Protein AF-A0A238BL54-F1 (afdb_monomer_lite)

Foldseek 3Di:
DDDPPPPDDDDDDDDDPPPDVLVVLLVVQCVVLVVLVVVLVVQVCVVVVDPDDPDDSVVSVVSSVVSSVVSSVVD

Structure (mmCIF, N/CA/C/O backbone):
data_AF-A0A238BL54-F1
#
_entry.id   AF-A0A238BL54-F1
#
loop_
_atom_site.group_PDB
_atom_site.id
_atom_site.type_symbol
_atom_site.label_atom_id
_atom_site.label_alt_id
_atom_site.label_comp_id
_atom_site.label_asym_id
_atom_site.label_entity_id
_atom_site.label_seq_id
_atom_site.pdbx_PDB_ins_code
_atom_site.Cartn_x
_atom_site.Cartn_y
_atom_site.Cartn_z
_atom_site.occupancy
_atom_site.B_iso_or_equiv
_atom_site.auth_seq_id
_atom_site.auth_comp_id
_atom_site.auth_asym_id
_atom_site.auth_atom_id
_atom_site.pdbx_PDB_model_num
ATOM 1 N N . MET A 1 1 ? -7.465 29.485 1.339 1.00 41.81 1 MET A N 1
ATOM 2 C CA . MET A 1 1 ? -8.314 29.881 0.198 1.00 41.81 1 MET A CA 1
ATOM 3 C C . MET A 1 1 ? -7.420 29.681 -1.011 1.00 41.81 1 MET A C 1
ATOM 5 O O . MET A 1 1 ? -6.462 30.418 -1.110 1.00 41.81 1 MET A O 1
ATOM 9 N N . GLY A 1 2 ? -7.487 28.635 -1.816 1.00 51.97 2 GLY A N 1
ATOM 10 C CA . GLY A 1 2 ? -8.562 27.708 -2.117 1.00 51.97 2 GLY A CA 1
ATOM 11 C C . GLY A 1 2 ? -8.589 27.630 -3.636 1.00 51.97 2 GLY A C 1
ATOM 12 O O . GLY A 1 2 ? -9.489 28.208 -4.221 1.00 51.97 2 GLY A O 1
ATOM 13 N N . ASP A 1 3 ? -7.585 26.992 -4.239 1.00 47.84 3 ASP A N 1
ATOM 14 C CA . ASP A 1 3 ? -7.580 26.701 -5.673 1.00 47.84 3 ASP A CA 1
ATOM 15 C C . ASP A 1 3 ? -7.882 25.217 -5.840 1.00 47.84 3 ASP A C 1
ATOM 17 O O . ASP A 1 3 ? -7.026 24.338 -5.771 1.00 47.84 3 ASP A O 1
ATOM 21 N N . ASN A 1 4 ? -9.187 24.976 -5.908 1.00 63.00 4 ASN A N 1
ATOM 22 C CA . ASN A 1 4 ? -9.794 23.792 -6.474 1.00 63.00 4 ASN A CA 1
ATOM 23 C C . ASN A 1 4 ? -9.573 23.896 -7.991 1.00 63.00 4 ASN A C 1
ATOM 25 O O . ASN A 1 4 ? -10.359 24.549 -8.675 1.00 63.00 4 ASN A O 1
ATOM 29 N N . ASP A 1 5 ? -8.455 23.348 -8.476 1.00 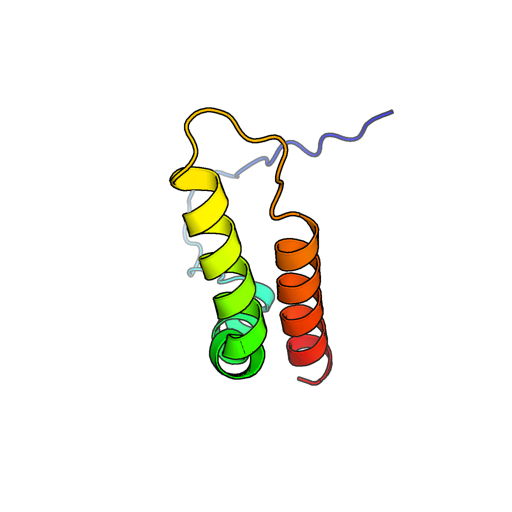49.00 5 ASP A N 1
ATOM 30 C CA . ASP A 1 5 ? -8.215 23.157 -9.908 1.00 49.00 5 ASP A CA 1
ATOM 31 C C . ASP A 1 5 ? -9.099 21.995 -10.369 1.00 49.00 5 ASP A C 1
ATOM 33 O O . ASP A 1 5 ? -8.752 20.814 -10.315 1.00 49.00 5 ASP A O 1
ATOM 37 N N . GLU A 1 6 ? -10.332 22.372 -10.682 1.00 52.41 6 GLU A N 1
ATOM 38 C CA . GLU A 1 6 ? -11.341 21.554 -11.321 1.00 52.41 6 GLU A CA 1
ATOM 39 C C . GLU A 1 6 ? -10.765 21.005 -12.629 1.00 52.41 6 GLU A C 1
ATOM 41 O O . GLU A 1 6 ? -10.529 21.748 -13.585 1.00 52.41 6 GLU A O 1
ATOM 46 N N . GLY A 1 7 ? -10.533 19.688 -12.638 1.00 51.91 7 GLY A N 1
ATOM 47 C CA . GLY A 1 7 ? -10.085 18.915 -13.788 1.00 51.91 7 GLY A CA 1
ATOM 48 C C . GLY A 1 7 ? -10.985 19.155 -14.993 1.00 51.91 7 GLY A C 1
ATOM 49 O O . GLY A 1 7 ? -11.999 18.487 -15.190 1.00 51.91 7 GLY A O 1
ATOM 50 N N . THR A 1 8 ? -10.592 20.124 -15.810 1.00 41.78 8 THR A N 1
ATOM 51 C CA . THR A 1 8 ? -11.178 20.385 -17.116 1.00 41.78 8 THR A CA 1
ATOM 52 C C . THR A 1 8 ? -10.615 19.343 -18.070 1.00 41.78 8 THR A C 1
ATOM 54 O O . THR A 1 8 ? -9.502 19.488 -18.568 1.00 41.78 8 THR A O 1
ATOM 57 N N . GLN A 1 9 ? -11.375 18.273 -18.300 1.00 54.34 9 GLN A N 1
ATOM 58 C CA . GLN A 1 9 ? -11.097 17.304 -19.358 1.00 54.34 9 GLN A CA 1
ATOM 59 C C . GLN A 1 9 ? -11.495 17.920 -20.716 1.00 54.34 9 GLN A C 1
ATOM 61 O O . GLN A 1 9 ? -12.681 18.203 -20.920 1.00 54.34 9 GLN A O 1
ATOM 66 N N . PRO A 1 10 ? -10.551 18.172 -21.645 1.00 52.56 10 PRO A N 1
ATOM 67 C CA . PRO A 1 10 ? -10.873 18.633 -22.994 1.00 52.56 10 PRO A CA 1
ATOM 68 C C . PRO A 1 10 ? -11.510 17.503 -23.826 1.00 52.56 10 PRO A C 1
ATOM 70 O O . PRO A 1 10 ? -11.363 16.329 -23.485 1.00 52.56 10 PRO A O 1
ATOM 73 N N . PRO A 1 11 ? -12.248 17.826 -24.907 1.00 46.22 11 PRO A N 1
ATOM 74 C CA . PRO A 1 11 ? -12.995 16.841 -25.680 1.00 46.22 11 PRO A CA 1
ATOM 75 C C . PRO A 1 11 ? -12.065 15.901 -26.457 1.00 46.22 11 PRO A C 1
ATOM 77 O O . PRO A 1 11 ? -11.190 16.353 -27.193 1.00 46.22 11 PRO A O 1
ATOM 80 N N . ALA A 1 12 ? -12.332 14.603 -26.307 1.00 59.97 12 ALA A N 1
ATOM 81 C CA . ALA A 1 12 ? -11.647 13.483 -26.941 1.00 59.97 12 ALA A CA 1
ATOM 82 C C . ALA A 1 12 ? -11.468 13.671 -28.458 1.00 59.97 12 ALA A C 1
ATOM 84 O O . ALA A 1 12 ? -12.444 13.742 -29.213 1.00 59.97 12 ALA A O 1
ATOM 85 N N . GLY A 1 13 ? -10.213 13.704 -28.897 1.00 47.00 13 GLY A N 1
ATOM 86 C CA . GLY A 1 13 ? -9.823 13.734 -30.301 1.00 47.00 13 GLY A CA 1
ATOM 87 C C . GLY A 1 13 ? -8.352 13.357 -30.443 1.00 47.00 13 GLY A C 1
ATOM 88 O O . GLY A 1 13 ? -7.497 14.196 -30.192 1.00 47.00 13 GLY A O 1
ATOM 89 N N . ASP A 1 14 ? -8.097 12.101 -30.828 1.00 53.47 14 ASP A N 1
ATOM 90 C CA . ASP A 1 14 ? -6.777 11.516 -31.132 1.00 53.47 14 ASP A CA 1
ATOM 91 C C . ASP A 1 14 ? -5.664 11.835 -30.114 1.00 53.47 14 ASP A C 1
ATOM 93 O O . ASP A 1 14 ? -4.664 12.484 -30.419 1.00 53.47 14 ASP A O 1
ATOM 97 N N . GLU A 1 15 ? -5.820 11.327 -28.893 1.00 50.28 15 GLU A N 1
ATOM 98 C CA . GLU A 1 15 ? -4.739 11.223 -27.916 1.00 50.28 15 GLU A CA 1
ATOM 99 C C . GLU A 1 15 ? -4.275 9.761 -27.863 1.00 50.28 15 GLU A C 1
ATOM 101 O O . GLU A 1 15 ? -5.001 8.873 -27.416 1.00 50.28 15 GLU A O 1
ATOM 106 N N . GLU A 1 16 ? -3.068 9.487 -28.368 1.00 59.62 16 GLU A N 1
ATOM 107 C CA . GLU A 1 16 ? -2.311 8.308 -27.939 1.00 59.62 16 GLU A CA 1
ATOM 108 C C . GLU A 1 16 ? -2.394 8.255 -26.412 1.00 59.62 16 GLU A C 1
ATOM 110 O O . GLU A 1 16 ? -2.242 9.295 -25.781 1.00 59.62 16 GLU A O 1
ATOM 115 N N . GLU A 1 17 ? -2.693 7.093 -25.829 1.00 66.88 17 GLU A N 1
ATOM 116 C CA . GLU A 1 17 ? -2.885 6.916 -24.387 1.00 66.88 17 GLU A CA 1
ATOM 117 C C . GLU A 1 17 ? -1.652 7.468 -23.642 1.00 66.88 17 GLU A C 1
ATOM 119 O O . GLU A 1 17 ? -0.633 6.787 -23.505 1.00 66.88 17 GLU A O 1
ATOM 124 N N . VAL A 1 18 ? -1.691 8.744 -23.236 1.00 70.06 18 VAL A N 1
ATOM 125 C CA . VAL A 1 18 ? -0.583 9.395 -22.537 1.00 70.06 18 VAL A CA 1
ATOM 126 C C . VAL A 1 18 ? -0.622 8.853 -21.120 1.00 70.06 18 VAL A C 1
ATOM 128 O O . VAL A 1 18 ? -1.214 9.435 -20.214 1.00 70.06 18 VAL A O 1
ATOM 131 N N . VAL A 1 19 ? -0.037 7.672 -20.945 1.00 76.50 19 VAL A N 1
ATOM 132 C CA . VAL A 1 19 ? 0.138 7.057 -19.637 1.00 76.50 19 VAL A CA 1
ATOM 133 C C . VAL A 1 19 ? 1.081 7.952 -18.845 1.00 76.50 19 VAL A C 1
ATOM 135 O O . VAL A 1 19 ? 2.217 8.200 -19.262 1.00 76.50 19 VAL A O 1
ATOM 138 N N . ASP A 1 20 ? 0.607 8.444 -17.701 1.00 81.62 20 ASP A N 1
ATOM 139 C CA . ASP A 1 20 ? 1.436 9.202 -16.772 1.00 81.62 20 ASP A CA 1
ATOM 140 C C . ASP A 1 20 ? 2.677 8.369 -16.421 1.00 81.62 20 ASP A C 1
ATOM 142 O O . ASP A 1 20 ? 2.590 7.256 -15.891 1.00 81.62 20 ASP A O 1
ATOM 146 N N . SER A 1 21 ? 3.850 8.917 -16.739 1.00 83.69 21 SER A N 1
ATOM 147 C CA . SER A 1 21 ? 5.127 8.250 -16.492 1.00 83.69 21 SER A CA 1
ATOM 148 C C . SER A 1 21 ? 5.307 7.925 -15.008 1.00 83.69 21 SER A C 1
ATOM 150 O O . SER A 1 21 ? 5.892 6.897 -14.680 1.00 83.69 21 SER A O 1
ATOM 152 N N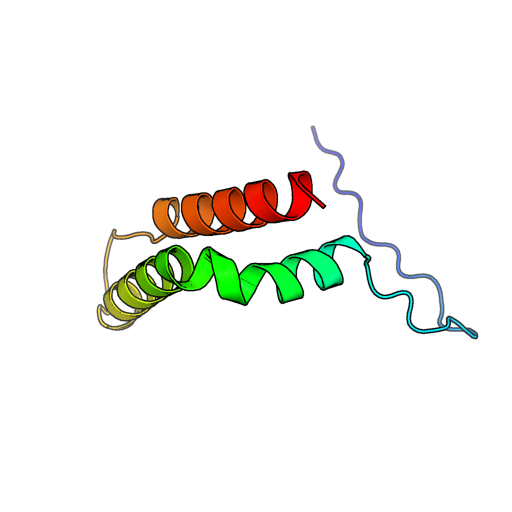 . LEU A 1 22 ? 4.746 8.742 -14.109 1.00 84.25 22 LEU A N 1
ATOM 153 C CA . LEU A 1 22 ? 4.764 8.484 -12.673 1.00 84.25 22 LEU A CA 1
ATOM 154 C C . LEU A 1 22 ? 3.982 7.219 -12.307 1.00 84.25 22 LEU A C 1
ATOM 156 O O . LEU A 1 22 ? 4.437 6.446 -11.464 1.00 84.25 22 LEU A O 1
ATOM 160 N N . ILE A 1 23 ? 2.826 6.988 -12.934 1.00 85.81 23 ILE A N 1
ATOM 161 C CA . ILE A 1 23 ? 2.014 5.788 -12.693 1.00 85.81 23 ILE A CA 1
ATOM 162 C C . ILE A 1 23 ? 2.790 4.553 -13.143 1.00 85.81 23 ILE A C 1
ATOM 164 O O . ILE A 1 23 ? 2.928 3.611 -12.365 1.00 85.81 23 ILE A O 1
ATOM 168 N N . LYS A 1 24 ? 3.389 4.604 -14.336 1.00 87.12 24 LYS A N 1
ATOM 169 C CA . LYS A 1 24 ? 4.218 3.514 -14.859 1.00 87.12 24 LYS A CA 1
ATOM 170 C C . LYS A 1 24 ? 5.369 3.151 -13.911 1.00 87.12 24 LYS A C 1
ATOM 172 O O . LYS A 1 24 ? 5.533 1.986 -13.561 1.00 87.12 24 LYS A O 1
ATOM 177 N N . PHE A 1 25 ? 6.144 4.135 -13.453 1.00 86.75 25 PHE A N 1
ATOM 178 C CA . PHE A 1 25 ? 7.255 3.861 -12.536 1.00 86.75 25 PHE A CA 1
ATOM 179 C C . PHE A 1 25 ? 6.776 3.368 -11.169 1.00 86.75 25 PHE A C 1
ATOM 181 O O . PHE A 1 25 ? 7.396 2.486 -10.574 1.00 86.75 25 PHE A O 1
ATOM 188 N N . ARG A 1 26 ? 5.646 3.881 -10.665 1.00 87.44 26 ARG A N 1
ATOM 189 C CA . ARG A 1 26 ? 5.055 3.369 -9.424 1.00 87.44 26 ARG A CA 1
ATOM 190 C C . ARG A 1 26 ? 4.644 1.906 -9.556 1.00 87.44 26 ARG A C 1
ATOM 192 O O . ARG A 1 26 ? 4.892 1.163 -8.614 1.00 87.44 26 ARG A O 1
ATOM 199 N N . GLU A 1 27 ? 4.067 1.493 -10.685 1.00 87.06 27 GLU A N 1
ATOM 200 C CA . GLU A 1 27 ? 3.705 0.094 -10.965 1.00 87.06 27 GLU A CA 1
ATOM 201 C C . GLU A 1 27 ? 4.925 -0.835 -10.955 1.00 87.06 27 GLU A C 1
ATOM 203 O O . GLU A 1 27 ? 4.885 -1.894 -10.325 1.00 87.06 27 GLU A O 1
ATOM 208 N N . GLU A 1 28 ? 6.032 -0.410 -11.567 1.00 87.75 28 GLU A N 1
ATOM 209 C CA . GLU A 1 28 ? 7.310 -1.134 -11.532 1.00 87.75 28 GLU A CA 1
ATOM 210 C C . GLU A 1 28 ? 7.842 -1.268 -10.086 1.00 87.75 28 GLU A C 1
ATOM 212 O O . GLU A 1 28 ? 8.285 -2.342 -9.669 1.00 87.75 28 GLU A O 1
ATOM 217 N N . CYS A 1 29 ? 7.693 -0.217 -9.275 1.00 89.75 29 CYS A N 1
ATOM 218 C CA . CYS A 1 29 ? 8.101 -0.169 -7.867 1.00 89.75 29 CYS A CA 1
ATOM 219 C C . CYS A 1 29 ? 7.168 -0.908 -6.883 1.00 89.75 29 CYS A C 1
ATOM 221 O O . CYS A 1 29 ? 7.527 -1.098 -5.712 1.00 89.75 29 CYS A O 1
ATOM 223 N N . VAL A 1 30 ? 5.981 -1.370 -7.302 1.00 88.19 30 VAL A N 1
ATOM 224 C CA . VAL A 1 30 ? 5.080 -2.150 -6.422 1.00 88.19 30 VAL A CA 1
ATOM 225 C C . VAL A 1 30 ? 5.759 -3.440 -5.952 1.00 88.19 30 VAL A C 1
ATOM 227 O O . VAL A 1 30 ? 5.606 -3.841 -4.796 1.00 88.19 30 VAL A O 1
ATOM 230 N N . ALA A 1 31 ? 6.554 -4.073 -6.821 1.00 86.25 31 ALA A N 1
ATOM 231 C CA . ALA A 1 31 ? 7.277 -5.298 -6.489 1.00 86.25 31 ALA A CA 1
ATOM 232 C C . ALA A 1 31 ? 8.293 -5.091 -5.349 1.00 86.25 31 ALA A C 1
ATOM 234 O O . ALA A 1 31 ? 8.440 -5.959 -4.487 1.00 86.25 31 ALA A O 1
ATOM 235 N N . GLU A 1 32 ? 8.950 -3.929 -5.297 1.00 85.38 32 GLU A N 1
ATOM 236 C CA . GLU A 1 32 ? 9.953 -3.606 -4.272 1.00 85.38 32 GLU A CA 1
ATOM 237 C C . GLU A 1 32 ? 9.325 -3.163 -2.943 1.00 85.38 32 GLU A C 1
ATOM 239 O O . GLU A 1 32 ? 9.882 -3.369 -1.862 1.00 85.38 32 GLU A O 1
ATOM 244 N N . THR A 1 33 ? 8.116 -2.607 -3.001 1.00 90.31 33 THR A N 1
ATOM 245 C CA . THR A 1 33 ? 7.390 -2.069 -1.841 1.00 90.31 33 THR A CA 1
ATOM 246 C C . THR A 1 33 ? 6.402 -3.062 -1.221 1.00 90.31 33 THR A C 1
A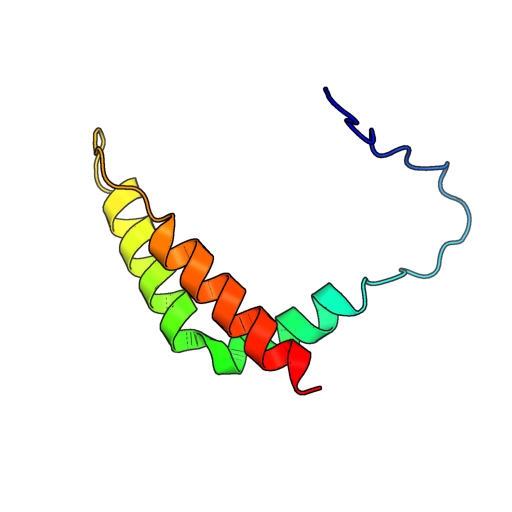TOM 248 O O . THR A 1 33 ? 5.644 -2.710 -0.312 1.00 90.31 33 THR A O 1
ATOM 251 N N . GLY A 1 34 ? 6.453 -4.337 -1.629 1.00 89.06 34 GLY A N 1
ATOM 252 C CA . GLY A 1 34 ? 5.510 -5.381 -1.211 1.00 89.06 34 GLY A CA 1
ATOM 253 C C . GLY A 1 34 ? 5.361 -5.556 0.307 1.00 89.06 34 GLY A C 1
ATOM 254 O O . GLY A 1 34 ? 4.277 -5.884 0.791 1.00 89.06 34 GLY A O 1
ATOM 255 N N . LYS A 1 35 ? 6.410 -5.268 1.093 1.00 92.56 35 LYS A N 1
ATOM 256 C CA . LYS A 1 35 ? 6.333 -5.267 2.566 1.00 92.56 35 LYS A CA 1
ATOM 257 C C . LYS A 1 35 ? 5.324 -4.239 3.088 1.00 92.56 35 LYS A C 1
ATOM 259 O O . LYS A 1 35 ? 4.526 -4.559 3.966 1.00 92.56 35 LYS A O 1
ATOM 264 N N . TRP A 1 36 ? 5.381 -3.017 2.571 1.00 93.38 36 TRP A N 1
ATOM 265 C CA . TRP A 1 36 ? 4.518 -1.916 2.993 1.00 93.38 36 TRP A CA 1
ATOM 266 C C . TRP A 1 36 ? 3.092 -2.115 2.490 1.00 93.38 36 TRP A C 1
ATOM 268 O O . TRP A 1 36 ? 2.145 -1.916 3.248 1.00 93.38 36 TRP A O 1
ATOM 278 N N . LYS A 1 37 ? 2.941 -2.638 1.265 1.00 93.00 37 LYS A N 1
ATOM 279 C CA . LYS A 1 37 ? 1.634 -3.032 0.732 1.00 93.00 37 LYS A CA 1
ATOM 280 C C . LYS A 1 37 ? 0.939 -4.059 1.625 1.00 93.00 37 LYS A C 1
ATOM 282 O O . LYS A 1 37 ? -0.235 -3.898 1.939 1.00 93.00 37 LYS A O 1
ATOM 287 N N . LYS A 1 38 ? 1.679 -5.069 2.095 1.00 94.88 38 LYS A N 1
ATOM 288 C CA . LYS A 1 38 ? 1.144 -6.086 3.006 1.00 94.88 38 LYS A CA 1
ATOM 289 C C . LYS A 1 38 ? 0.655 -5.487 4.329 1.00 94.88 38 LYS A C 1
ATOM 291 O O . LYS A 1 38 ? -0.423 -5.838 4.785 1.00 94.88 38 LYS A O 1
ATOM 296 N N . LEU A 1 39 ? 1.416 -4.569 4.930 1.00 94.06 39 LEU A N 1
ATOM 297 C CA . LEU A 1 39 ? 1.009 -3.903 6.177 1.00 94.06 39 LEU A CA 1
ATOM 298 C C . LEU A 1 39 ? -0.277 -3.085 6.002 1.00 94.06 39 LEU A C 1
ATOM 300 O O . LEU A 1 39 ? -1.151 -3.109 6.871 1.00 94.06 39 LEU A O 1
ATOM 304 N N . LEU A 1 40 ? -0.403 -2.397 4.867 1.00 95.75 40 LEU A N 1
ATOM 305 C CA . LEU A 1 40 ? -1.614 -1.667 4.515 1.00 95.75 40 LEU A CA 1
ATOM 306 C C . LEU A 1 40 ? -2.814 -2.607 4.337 1.00 95.75 40 LEU A C 1
ATOM 308 O O . LEU A 1 40 ? -3.902 -2.307 4.833 1.00 95.75 40 LEU A O 1
ATOM 312 N N . ASP A 1 41 ? -2.620 -3.748 3.679 1.00 95.38 41 ASP A N 1
ATOM 313 C CA . ASP A 1 41 ? -3.675 -4.744 3.473 1.00 95.38 41 ASP A CA 1
ATOM 314 C C . ASP A 1 41 ? -4.122 -5.367 4.801 1.00 95.38 41 ASP A C 1
ATOM 316 O O . ASP A 1 41 ? -5.317 -5.379 5.096 1.00 95.38 41 ASP A O 1
ATOM 320 N N . ASP A 1 42 ? -3.178 -5.744 5.667 1.00 95.44 42 ASP A N 1
ATOM 321 C CA . ASP A 1 42 ? -3.457 -6.270 7.008 1.00 95.44 42 ASP A CA 1
ATOM 322 C C . ASP A 1 42 ? -4.255 -5.258 7.861 1.00 95.44 42 ASP A C 1
ATOM 324 O O . ASP A 1 42 ? -5.179 -5.620 8.600 1.00 95.44 42 ASP A O 1
ATOM 328 N N . CYS 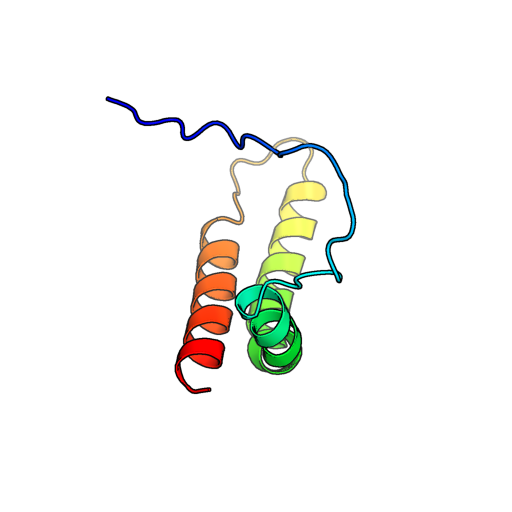A 1 43 ? -3.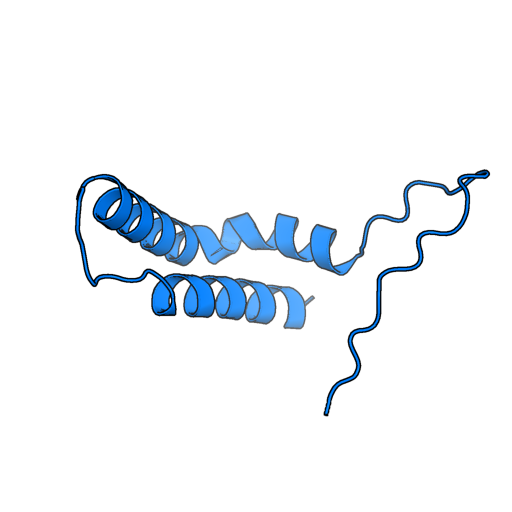915 -3.964 7.778 1.00 95.50 43 CYS A N 1
ATOM 329 C CA . CYS A 1 43 ? -4.686 -2.913 8.443 1.00 95.50 43 CYS A CA 1
ATOM 330 C C . CYS A 1 43 ? -6.090 -2.777 7.837 1.00 95.50 43 CYS A C 1
ATOM 332 O O . CYS A 1 43 ? -7.081 -2.704 8.569 1.00 95.50 43 CYS A O 1
ATOM 334 N N . THR A 1 44 ? -6.187 -2.783 6.509 1.00 94.31 44 THR A N 1
ATOM 335 C CA . THR A 1 44 ? -7.447 -2.635 5.775 1.00 94.31 44 THR A CA 1
ATOM 336 C C . THR A 1 44 ? -8.414 -3.770 6.108 1.00 94.31 44 THR A C 1
ATOM 338 O O . THR A 1 44 ? -9.586 -3.520 6.390 1.00 94.31 44 THR A O 1
ATOM 341 N N . GLU A 1 45 ? -7.936 -5.012 6.187 1.00 95.44 45 GLU A N 1
ATOM 342 C CA . GLU A 1 45 ? -8.724 -6.162 6.642 1.00 95.44 45 GLU A CA 1
ATOM 343 C C . GLU A 1 45 ? -9.203 -6.000 8.093 1.00 95.44 45 GLU A C 1
ATOM 345 O O . GLU A 1 45 ? -10.361 -6.281 8.426 1.00 95.44 45 GLU A O 1
ATOM 350 N N . ARG A 1 46 ? -8.346 -5.486 8.981 1.00 92.56 46 ARG A N 1
ATOM 351 C CA . ARG A 1 46 ? -8.691 -5.252 10.390 1.00 92.56 46 ARG A CA 1
ATOM 352 C C . ARG A 1 46 ? -9.718 -4.135 10.578 1.00 92.56 46 ARG A C 1
ATOM 354 O O . ARG A 1 46 ? -10.562 -4.230 11.471 1.00 92.56 46 ARG A O 1
ATOM 361 N N . VAL A 1 47 ? -9.666 -3.094 9.750 1.00 94.38 47 VAL A N 1
ATOM 362 C CA . VAL A 1 47 ? -10.655 -2.010 9.756 1.00 94.38 47 VAL A CA 1
ATOM 363 C C . VAL A 1 47 ? -11.979 -2.493 9.171 1.00 94.38 47 VAL A C 1
ATOM 365 O O . VAL A 1 47 ? -13.017 -2.300 9.800 1.00 94.38 47 VAL A O 1
ATOM 368 N N . ASN A 1 48 ? -11.949 -3.198 8.038 1.00 91.44 48 ASN A N 1
ATOM 369 C CA . ASN A 1 48 ? -13.153 -3.702 7.370 1.00 91.44 48 ASN A CA 1
ATOM 370 C C . ASN A 1 48 ? -13.868 -4.813 8.152 1.00 91.44 48 ASN A C 1
ATOM 372 O O . ASN A 1 48 ? -15.090 -4.929 8.084 1.00 91.44 48 ASN A O 1
ATOM 376 N N . SER A 1 49 ? -13.138 -5.617 8.929 1.00 92.19 49 SER A N 1
ATOM 377 C CA . SER A 1 49 ? -13.733 -6.660 9.779 1.00 92.19 49 SER A CA 1
ATOM 378 C C . SER A 1 49 ? -14.484 -6.109 10.998 1.00 92.19 49 SER A C 1
ATOM 380 O O . SER A 1 49 ? -15.291 -6.821 11.601 1.00 92.19 49 SER A O 1
ATOM 382 N N . LYS A 1 50 ? -14.266 -4.842 11.374 1.00 89.31 50 LYS A N 1
ATOM 383 C CA . LYS A 1 50 ? -14.918 -4.208 12.525 1.00 89.31 50 LYS A CA 1
ATOM 384 C C . LYS A 1 50 ? -16.053 -3.300 12.059 1.00 89.31 50 LYS A C 1
ATOM 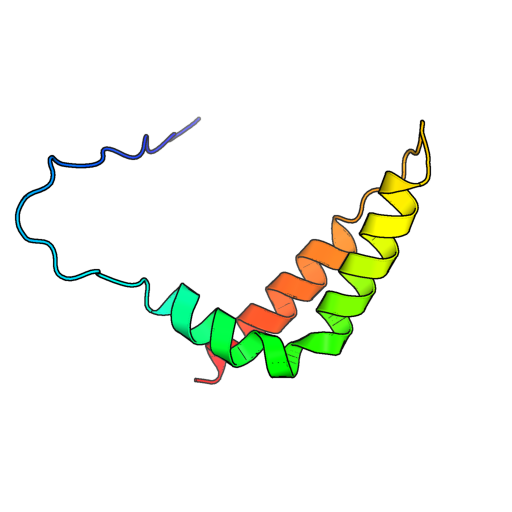386 O O . LYS A 1 50 ? -15.824 -2.261 11.458 1.00 89.31 50 LYS A O 1
ATOM 391 N N . ALA A 1 51 ? -17.284 -3.609 12.467 1.00 79.50 51 ALA A N 1
ATOM 392 C CA . ALA A 1 51 ? -18.454 -2.786 12.132 1.00 79.50 51 ALA A CA 1
ATOM 393 C C . ALA A 1 51 ? -18.375 -1.340 12.675 1.00 79.50 51 ALA A C 1
ATOM 395 O O . ALA A 1 51 ? -19.006 -0.436 12.132 1.00 79.50 51 ALA A O 1
ATOM 396 N N . LYS A 1 52 ? -17.631 -1.120 13.771 1.00 82.25 52 LYS A N 1
ATOM 397 C CA . LYS A 1 52 ? -17.342 0.202 14.348 1.00 82.25 52 LYS A CA 1
ATOM 398 C C . LYS A 1 52 ? -15.941 0.197 14.954 1.00 82.25 52 LYS A C 1
ATOM 400 O O . LYS A 1 52 ? -15.731 -0.383 16.017 1.00 82.25 52 LYS A O 1
ATOM 405 N N . THR A 1 53 ? -14.992 0.854 14.298 1.00 87.00 53 THR A N 1
ATOM 406 C CA . THR A 1 53 ? -13.619 1.023 14.788 1.00 87.00 53 THR A CA 1
ATOM 407 C C . THR A 1 53 ? -13.190 2.486 14.687 1.00 87.00 53 THR A C 1
ATOM 409 O O . THR A 1 53 ? -13.681 3.219 13.835 1.00 87.00 53 THR A O 1
ATOM 412 N N . LYS A 1 54 ? -12.304 2.924 15.588 1.00 89.25 54 LYS A N 1
ATOM 413 C CA . LYS A 1 54 ? -11.615 4.230 15.507 1.00 89.25 54 LYS A CA 1
ATOM 414 C C . LYS A 1 54 ? -10.237 4.118 14.849 1.00 89.25 54 LYS A C 1
ATOM 416 O O . LYS A 1 54 ? -9.501 5.094 14.777 1.00 89.25 54 LYS A O 1
ATOM 421 N N . GLU A 1 55 ? -9.873 2.906 14.458 1.00 89.94 55 GLU A N 1
ATOM 422 C CA . GLU A 1 55 ? -8.634 2.602 13.766 1.00 89.94 55 GLU A CA 1
ATOM 423 C C . GLU A 1 55 ? -8.674 3.136 12.332 1.00 89.94 55 GLU A C 1
ATOM 425 O O . GLU A 1 55 ? -9.699 3.025 11.662 1.00 89.94 55 GLU A O 1
ATOM 430 N N . SER A 1 56 ? -7.561 3.712 11.880 1.00 91.69 56 SER A N 1
ATOM 431 C CA . SER A 1 56 ? -7.381 4.256 10.536 1.00 91.69 56 SER A CA 1
ATOM 432 C C . SER A 1 56 ? -6.031 3.802 10.001 1.00 91.69 56 SER A C 1
ATOM 434 O O . SER A 1 56 ? -5.036 3.919 10.711 1.00 91.69 56 SER A O 1
ATOM 436 N N . CYS A 1 57 ? -5.999 3.351 8.748 1.00 95.50 57 CYS A N 1
ATOM 437 C CA . CYS A 1 57 ? -4.784 2.885 8.072 1.00 95.50 57 CYS A CA 1
ATOM 438 C C . CYS A 1 57 ? -3.980 4.025 7.431 1.00 95.50 57 CYS A C 1
ATOM 440 O O . CYS A 1 57 ? -3.315 3.842 6.413 1.00 95.50 57 CYS A O 1
ATOM 442 N N . HIS A 1 58 ? -4.112 5.246 7.961 1.00 94.88 58 HIS A N 1
ATOM 443 C CA . HIS A 1 58 ? -3.485 6.428 7.377 1.00 94.88 58 HIS A CA 1
ATOM 444 C C . HIS A 1 58 ? -1.957 6.359 7.442 1.00 94.88 58 HIS A C 1
ATOM 446 O O . HIS A 1 58 ? -1.297 6.734 6.480 1.00 94.88 58 HIS A O 1
ATOM 452 N N . TYR A 1 59 ? -1.398 5.854 8.543 1.00 94.06 59 TYR A N 1
ATOM 453 C CA . TYR A 1 59 ? 0.050 5.720 8.693 1.00 94.06 59 TYR A CA 1
ATOM 454 C C . TYR A 1 59 ? 0.610 4.690 7.708 1.00 94.06 59 TYR A C 1
ATOM 456 O O . TYR A 1 59 ? 1.549 4.989 6.982 1.00 94.06 59 TYR A O 1
ATOM 464 N N . GLU A 1 60 ? -0.038 3.531 7.591 1.00 94.31 60 GLU A N 1
ATOM 465 C CA . GLU A 1 60 ? 0.346 2.468 6.662 1.00 94.31 60 GLU A CA 1
ATOM 466 C C . GLU A 1 60 ? 0.221 2.909 5.194 1.00 94.31 60 GLU A C 1
ATOM 468 O O . GLU A 1 60 ? 1.049 2.541 4.362 1.00 94.31 60 GLU A O 1
ATOM 473 N N . MET A 1 61 ? -0.783 3.735 4.874 1.00 95.00 61 MET A N 1
ATOM 474 C CA . MET A 1 61 ? -0.920 4.387 3.565 1.00 95.00 61 MET A CA 1
ATOM 475 C C . MET A 1 61 ? 0.256 5.319 3.267 1.00 95.00 61 MET A C 1
ATOM 477 O O . MET A 1 61 ? 0.831 5.247 2.182 1.00 95.00 61 MET A O 1
ATOM 481 N N . VAL A 1 62 ? 0.601 6.200 4.211 1.00 95.81 62 VAL A N 1
ATOM 482 C CA . VAL A 1 62 ? 1.707 7.152 4.045 1.00 95.81 62 VAL A CA 1
ATOM 483 C C . VAL A 1 62 ? 3.027 6.405 3.890 1.00 95.81 62 VAL A C 1
ATOM 485 O O . VAL A 1 62 ? 3.765 6.698 2.955 1.00 95.81 62 VAL A O 1
ATOM 488 N N . ASP A 1 63 ? 3.283 5.394 4.720 1.00 94.62 63 ASP A N 1
ATOM 489 C CA . ASP A 1 63 ? 4.489 4.568 4.636 1.00 94.62 63 ASP A CA 1
ATOM 490 C C . ASP A 1 63 ? 4.603 3.854 3.279 1.00 94.62 63 ASP A C 1
ATOM 492 O O . ASP A 1 63 ? 5.679 3.813 2.678 1.00 94.62 63 ASP A O 1
ATOM 496 N N . TYR A 1 64 ? 3.491 3.323 2.757 1.00 95.06 64 TYR A N 1
ATOM 497 C CA . TYR A 1 64 ? 3.459 2.692 1.436 1.00 95.06 64 TYR A CA 1
ATOM 498 C C . TYR A 1 64 ? 3.760 3.687 0.310 1.00 95.06 64 TYR A C 1
ATOM 500 O O . TYR A 1 64 ? 4.587 3.401 -0.556 1.00 95.06 64 TYR A O 1
ATOM 508 N N . ILE A 1 65 ? 3.144 4.872 0.338 1.00 92.62 65 ILE A N 1
ATOM 509 C CA . ILE A 1 65 ? 3.392 5.925 -0.657 1.00 92.62 65 ILE A CA 1
ATOM 510 C C . ILE A 1 65 ? 4.843 6.401 -0.586 1.00 92.62 65 ILE A C 1
ATOM 512 O O . ILE A 1 65 ? 5.502 6.514 -1.612 1.00 92.62 65 ILE A O 1
ATOM 516 N N . GLN A 1 66 ? 5.368 6.615 0.616 1.00 92.69 66 GLN A N 1
ATOM 517 C CA . GLN A 1 66 ? 6.734 7.077 0.817 1.00 92.69 66 GLN A CA 1
ATOM 518 C C . GLN A 1 66 ? 7.762 6.037 0.343 1.00 92.69 66 GLN A C 1
ATOM 520 O O . GLN A 1 66 ? 8.813 6.401 -0.183 1.00 92.69 66 GLN A O 1
ATOM 525 N N . ALA A 1 67 ? 7.449 4.744 0.466 1.00 92.38 67 ALA A N 1
ATOM 526 C CA . ALA A 1 67 ? 8.259 3.674 -0.102 1.00 92.38 67 ALA A CA 1
ATOM 527 C C . ALA A 1 67 ? 8.213 3.656 -1.640 1.00 92.38 67 ALA A C 1
ATOM 529 O O . ALA A 1 67 ? 9.255 3.470 -2.270 1.00 92.38 67 ALA A O 1
ATOM 530 N N . LEU A 1 68 ? 7.040 3.883 -2.246 1.00 91.19 68 LEU A N 1
ATOM 531 C CA . LEU A 1 68 ? 6.909 4.020 -3.701 1.00 91.19 68 LEU A CA 1
ATOM 532 C C . LEU A 1 68 ? 7.703 5.227 -4.209 1.00 91.19 68 LEU A C 1
ATOM 534 O O . LEU A 1 68 ? 8.471 5.097 -5.156 1.00 91.19 68 LEU A O 1
ATOM 538 N N . ASP A 1 69 ? 7.579 6.374 -3.546 1.00 90.75 69 ASP A N 1
ATOM 539 C CA . ASP A 1 69 ? 8.284 7.600 -3.924 1.00 90.75 69 ASP A CA 1
ATOM 540 C C . ASP A 1 69 ? 9.797 7.465 -3.764 1.00 90.75 69 ASP A C 1
ATOM 542 O O . ASP A 1 69 ? 10.547 7.959 -4.604 1.00 90.75 69 ASP A O 1
ATOM 546 N N . HIS A 1 70 ? 10.264 6.763 -2.727 1.00 90.31 70 HIS A N 1
ATOM 547 C CA . HIS A 1 70 ? 11.686 6.478 -2.563 1.00 90.31 70 HIS A CA 1
ATOM 548 C C . HIS A 1 70 ? 12.235 5.617 -3.707 1.00 90.31 70 HIS A C 1
ATOM 550 O O . HIS A 1 70 ? 13.332 5.887 -4.187 1.00 90.31 70 HIS A O 1
ATOM 556 N N . CYS A 1 71 ? 11.463 4.627 -4.166 1.00 89.88 71 CYS A N 1
ATOM 557 C CA . CYS A 1 71 ? 11.833 3.788 -5.303 1.00 89.88 71 CYS A CA 1
ATOM 558 C C . CYS A 1 71 ? 11.874 4.595 -6.611 1.00 89.88 71 CYS A C 1
ATOM 560 O O . CYS A 1 71 ? 12.899 4.607 -7.287 1.00 89.88 71 CYS A O 1
ATOM 562 N N . VAL A 1 72 ? 10.817 5.357 -6.920 1.00 88.44 72 VAL A N 1
ATOM 563 C CA . VAL A 1 72 ? 10.739 6.164 -8.154 1.00 88.44 72 VAL A CA 1
ATOM 564 C C . VAL A 1 72 ? 11.774 7.298 -8.175 1.00 88.44 72 VAL A C 1
ATOM 566 O O . VAL A 1 72 ? 12.265 7.658 -9.236 1.00 88.44 72 VAL A O 1
ATOM 569 N N . SER A 1 73 ? 12.164 7.839 -7.015 1.00 81.31 73 SER A N 1
ATOM 570 C CA . SER A 1 73 ? 13.197 8.888 -6.923 1.00 81.31 73 SER A CA 1
ATOM 571 C C . SER A 1 73 ? 14.619 8.404 -7.250 1.00 81.31 73 SER A C 1
ATOM 573 O O . SER A 1 73 ? 15.515 9.234 -7.399 1.00 81.31 73 SER A O 1
ATOM 575 N N . CYS A 1 74 ? 14.850 7.090 -7.323 1.00 62.09 74 CYS A N 1
ATOM 576 C CA . CYS A 1 74 ? 16.138 6.495 -7.688 1.00 62.09 74 CYS A CA 1
ATOM 577 C C . CYS A 1 74 ? 16.193 5.983 -9.141 1.00 62.09 74 CYS A C 1
ATOM 579 O O . CYS A 1 74 ? 17.204 5.375 -9.507 1.00 62.09 74 CYS A O 1
ATOM 581 N N . VAL A 1 75 ? 15.145 6.229 -9.939 1.00 54.72 75 VAL A N 1
ATOM 582 C CA . VAL A 1 75 ? 15.044 5.865 -11.366 1.00 54.72 75 VAL A CA 1
ATOM 583 C C . VAL A 1 75 ? 15.574 6.977 -12.268 1.00 54.72 75 VAL A C 1
ATOM 585 O O . VAL A 1 75 ? 15.293 8.164 -11.989 1.00 54.72 75 VAL A O 1
#

Radius of gyration: 17.19 Å; chains: 1; bounding box: 35×36×47 Å

Sequence (75 aa):
MGDNDEGTQPPAGDEEEVVDSLIKFREECVAETGKWKKLLDDCTERVNSKAKTKESCHYEMVDYIQALDHCVSCV

Organism: NCBI:txid387005

pLDDT: mean 80.56, std 17.03, range [41.78, 95.81]

Secondary structure (DSSP, 8-state):
---------PPPS-------HHHHHHHHHTTTTHHHHHHHHHHHHHHHT-SS----THHHHHHHHHHHHHHHTT-

InterPro domains:
  IPR003422 Cytochrome b-c1 complex, subunit 6 [PTHR15336] (13-73)
  IPR023184 Ubiquinol-cytochrome C reductase hinge domain [PF02320] (20-73)
  IPR036811 Ubiquinol-cytochrome C reductase hinge domain superfamily [G3DSA:1.10.287.20] (7-74)
  IPR036811 Ubiquinol-cytochrome C reductase hinge domain superfamily [SSF81531] (8-73)